Protein AF-R7LVE0-F1 (afdb_monomer)

Radius of gyration: 38.96 Å; Cα contacts (8 Å, |Δi|>4): 17; chains: 1; bounding box: 91×30×95 Å

Solvent-accessible surface area (backbone atoms only — not comparable to full-atom values): 6108 Å² total; per-residue (Å²): 136,85,80,79,79,76,81,78,78,56,62,70,58,52,52,52,52,52,53,52,48,65,63,52,50,57,60,53,53,52,54,55,54,51,54,57,54,53,54,53,54,52,55,56,50,55,55,48,53,58,49,52,52,50,52,53,51,52,48,54,51,48,54,51,50,52,52,48,57,56,45,66,71,35,68,69,51,48,51,47,48,35,36,74,77,65,66,48,63,59,100,90,53,84,79,80,83,82,82,85,127

Mean predicted aligned error: 14.74 Å

Sequence (101 aa):
MGLKKKKRLDWAVIGRTLLILLVVLPPVALLGTALQRGYWIYQLRQERIRTENKVQQLKAENDALAQEKENLGDIKYIEKVARDEHNMVGKNEIPLFMVKK

Foldseek 3Di:
DDDDPDPDDPVVVVVVVVVVCVVPVVVVVVVVVVVVVVVVVVVVVVVVVVVVVVVVVVVVVVVVVVVVVVLVVDPVSVVVCCCPVVQDDDPPDDGDDDDDD

Secondary structure (DSSP, 8-state):
----------HHHHHHHHHHHHHHHHHHHHHHHHHHHHHHHHHHHHHHHHHHHHHHHHHHHHHHHHHHHHHTT-HHHHHHHHHHTT----TTS--------

pLDDT: mean 78.41, std 11.33, range [39.81, 91.81]

Structure (mmCIF, N/CA/C/O backbone):
data_AF-R7LVE0-F1
#
_entry.id   AF-R7LVE0-F1
#
loop_
_atom_site.group_PDB
_atom_site.id
_atom_site.type_symbol
_atom_site.label_ato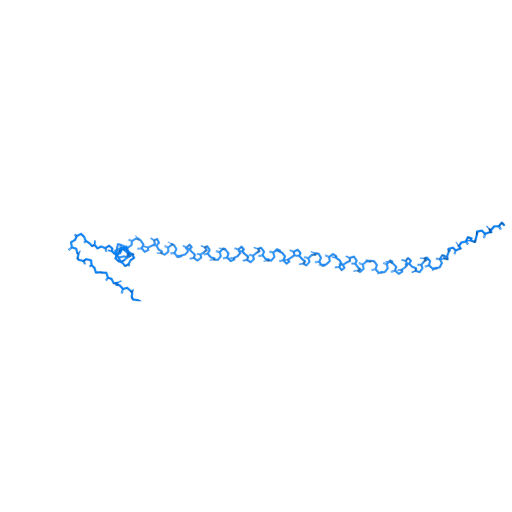m_id
_atom_site.label_alt_id
_atom_site.label_comp_id
_atom_site.label_asym_id
_atom_site.label_entity_id
_atom_site.label_seq_id
_atom_site.pdbx_PDB_ins_code
_atom_site.Cartn_x
_atom_site.Cartn_y
_atom_site.Cartn_z
_atom_site.occupancy
_atom_site.B_iso_or_equiv
_atom_site.auth_seq_id
_atom_site.auth_comp_id
_atom_site.auth_asym_id
_atom_site.auth_atom_id
_atom_site.pdbx_PDB_model_num
ATOM 1 N N . MET A 1 1 ? 66.760 -7.818 -45.014 1.00 39.81 1 MET A N 1
ATOM 2 C CA . MET A 1 1 ? 65.992 -6.553 -45.073 1.00 39.81 1 MET A CA 1
ATOM 3 C C . MET A 1 1 ? 64.521 -6.911 -45.294 1.00 39.81 1 MET A C 1
ATOM 5 O O . MET A 1 1 ? 64.143 -7.271 -46.399 1.00 39.81 1 MET A O 1
ATOM 9 N N . GLY A 1 2 ? 63.725 -7.001 -44.223 1.00 43.97 2 GLY A N 1
ATOM 10 C CA . GLY A 1 2 ? 62.361 -7.546 -44.280 1.00 43.97 2 GLY A CA 1
ATOM 11 C C . GLY A 1 2 ? 61.349 -6.512 -44.771 1.00 43.97 2 GLY A C 1
ATOM 12 O O . GLY A 1 2 ? 61.026 -5.572 -44.047 1.00 43.97 2 GLY A O 1
ATOM 13 N N . LEU A 1 3 ? 60.846 -6.681 -45.995 1.00 54.06 3 LEU A N 1
ATOM 14 C CA . LEU A 1 3 ? 59.808 -5.825 -46.571 1.00 54.06 3 LEU A CA 1
ATOM 15 C C . LEU A 1 3 ? 58.478 -6.049 -45.834 1.00 54.06 3 LEU A C 1
ATOM 17 O O . LEU A 1 3 ? 57.832 -7.089 -45.972 1.00 54.06 3 LEU A O 1
ATOM 21 N N . LYS A 1 4 ? 58.068 -5.056 -45.038 1.00 54.91 4 LYS A N 1
ATOM 22 C CA . LYS A 1 4 ? 56.764 -5.015 -44.364 1.00 54.91 4 LYS A CA 1
ATOM 23 C C . LYS A 1 4 ? 55.652 -4.997 -45.419 1.00 54.91 4 LYS A C 1
ATOM 25 O O . LYS A 1 4 ? 55.439 -3.986 -46.085 1.00 54.91 4 LYS A O 1
ATOM 30 N N . LYS A 1 5 ? 54.924 -6.109 -45.568 1.00 55.66 5 LYS A N 1
ATOM 31 C CA . LYS A 1 5 ? 53.730 -6.181 -46.421 1.00 55.66 5 LYS A CA 1
ATOM 32 C C . LYS A 1 5 ? 52.638 -5.283 -45.833 1.00 55.66 5 LYS A C 1
ATOM 34 O O . LYS A 1 5 ? 52.045 -5.600 -44.804 1.00 55.66 5 LYS A O 1
ATOM 39 N N . LYS A 1 6 ? 52.382 -4.148 -46.484 1.00 59.88 6 LYS A N 1
ATOM 40 C CA . LYS A 1 6 ? 51.268 -3.245 -46.170 1.00 59.88 6 LYS A CA 1
ATOM 41 C C . LYS A 1 6 ? 49.965 -3.993 -46.481 1.00 59.88 6 LYS A C 1
ATOM 43 O O . LYS A 1 6 ? 49.700 -4.285 -47.646 1.00 59.88 6 LYS A O 1
ATOM 48 N N . LYS A 1 7 ? 49.180 -4.349 -45.456 1.00 63.28 7 LYS A N 1
ATOM 49 C CA . LYS A 1 7 ? 47.843 -4.937 -45.642 1.00 63.28 7 LYS A CA 1
ATOM 50 C C . LYS A 1 7 ? 46.991 -3.913 -46.392 1.00 63.28 7 LYS A C 1
ATOM 52 O O . LYS A 1 7 ? 46.699 -2.847 -45.854 1.00 63.28 7 LYS A O 1
ATOM 57 N N . ARG A 1 8 ? 46.670 -4.196 -47.657 1.00 68.88 8 ARG A N 1
ATOM 58 C CA . ARG A 1 8 ? 45.737 -3.376 -48.431 1.00 68.88 8 ARG A CA 1
ATOM 59 C C . ARG A 1 8 ? 44.361 -3.605 -47.823 1.00 68.88 8 ARG A C 1
ATOM 61 O O . ARG A 1 8 ? 43.927 -4.739 -47.679 1.00 68.88 8 ARG A O 1
ATOM 68 N N . LEU A 1 9 ? 43.768 -2.526 -47.339 1.00 69.75 9 LEU A N 1
ATOM 69 C CA . LEU A 1 9 ? 42.466 -2.542 -46.702 1.00 69.75 9 LEU A CA 1
ATOM 70 C C . LEU A 1 9 ? 41.419 -2.607 -47.818 1.00 69.75 9 LEU A C 1
ATOM 72 O O . LEU A 1 9 ? 41.355 -1.703 -48.655 1.00 69.75 9 LEU A O 1
ATOM 76 N N . ASP A 1 10 ? 40.648 -3.689 -47.864 1.00 82.81 10 ASP A N 1
ATOM 77 C CA . ASP A 1 10 ? 39.672 -3.906 -48.927 1.00 82.81 10 ASP A CA 1
ATOM 78 C C . ASP A 1 10 ? 38.424 -3.061 -48.667 1.00 82.81 10 ASP A C 1
ATOM 80 O O . ASP A 1 10 ? 37.544 -3.425 -47.888 1.00 82.81 10 ASP A O 1
ATOM 84 N N . TRP A 1 11 ? 38.334 -1.919 -49.346 1.00 80.94 11 TRP A N 1
ATOM 85 C CA . TRP A 1 11 ? 37.215 -0.975 -49.241 1.00 80.94 11 TRP A CA 1
ATOM 86 C C . TRP A 1 11 ? 35.845 -1.617 -49.499 1.00 80.94 11 TRP A C 1
ATOM 88 O O . TRP A 1 11 ? 34.854 -1.214 -48.898 1.00 80.94 11 TRP A O 1
ATOM 98 N N . ALA A 1 12 ? 35.792 -2.668 -50.322 1.00 83.56 12 ALA A N 1
ATOM 99 C CA . ALA A 1 12 ? 34.581 -3.452 -50.549 1.00 83.56 12 ALA A CA 1
ATOM 100 C C . ALA A 1 12 ? 34.159 -4.274 -49.315 1.00 83.56 12 ALA A C 1
ATOM 102 O O . ALA A 1 12 ? 32.967 -4.410 -49.040 1.00 83.56 12 ALA A O 1
ATOM 103 N N . VAL A 1 13 ? 35.122 -4.801 -48.551 1.00 84.56 13 VAL A N 1
ATOM 104 C CA . VAL A 1 13 ? 34.859 -5.532 -47.303 1.00 84.56 13 VAL A CA 1
ATOM 105 C C . VAL A 1 13 ? 34.417 -4.557 -46.217 1.00 84.56 13 VAL A C 1
ATOM 107 O O . VAL A 1 13 ? 33.434 -4.828 -45.538 1.00 84.56 13 VAL A O 1
ATOM 110 N N . ILE A 1 14 ? 35.069 -3.393 -46.120 1.00 86.12 14 ILE A N 1
ATOM 111 C CA . ILE A 1 14 ? 34.685 -2.325 -45.184 1.00 86.12 14 ILE A CA 1
ATOM 112 C C . ILE A 1 14 ? 33.272 -1.811 -45.480 1.00 86.12 14 ILE A C 1
ATOM 114 O O . ILE A 1 14 ? 32.470 -1.643 -44.568 1.00 86.12 14 ILE A O 1
ATOM 118 N N . GL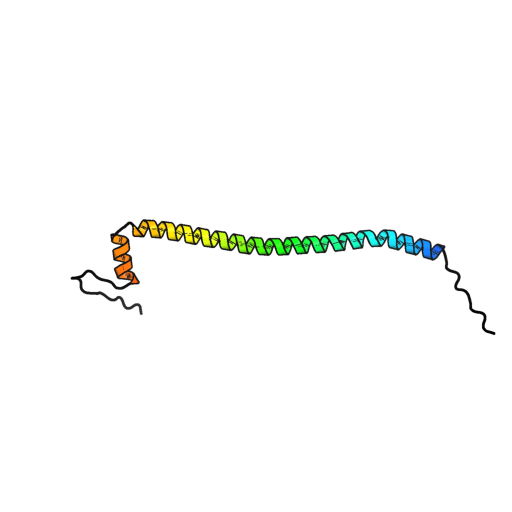Y A 1 15 ? 32.937 -1.586 -46.754 1.00 88.88 15 GLY A N 1
ATOM 119 C CA . GLY A 1 15 ? 31.598 -1.141 -47.143 1.00 88.88 15 GLY A CA 1
ATOM 120 C C . GLY A 1 15 ? 30.516 -2.161 -46.778 1.00 88.88 15 GLY A C 1
ATOM 121 O O . GLY A 1 15 ? 29.465 -1.794 -46.257 1.00 88.88 15 GLY A O 1
ATOM 122 N N . ARG A 1 16 ? 30.791 -3.458 -46.979 1.00 88.75 16 ARG A N 1
ATOM 123 C CA . ARG A 1 16 ? 29.870 -4.541 -46.599 1.00 88.75 16 ARG A CA 1
ATOM 124 C C . ARG A 1 16 ? 29.712 -4.671 -45.085 1.00 88.75 16 ARG A C 1
ATOM 126 O O . ARG A 1 16 ? 28.588 -4.828 -44.618 1.00 88.75 16 ARG A O 1
ATOM 133 N N . THR A 1 17 ? 30.796 -4.584 -44.314 1.00 86.75 17 THR A N 1
ATOM 134 C CA . THR A 1 17 ? 30.708 -4.654 -42.848 1.00 86.75 17 THR A CA 1
ATOM 135 C C . THR A 1 17 ? 29.995 -3.438 -42.264 1.00 86.75 17 THR A C 1
ATOM 137 O O . THR A 1 17 ? 29.183 -3.609 -41.359 1.00 86.75 17 THR A O 1
ATOM 140 N N . LEU A 1 18 ? 30.207 -2.238 -42.815 1.00 90.19 18 LEU A N 1
ATOM 141 C CA . LEU A 1 18 ? 29.471 -1.034 -42.416 1.00 90.19 18 LEU A CA 1
ATOM 142 C C . LEU A 1 18 ? 27.969 -1.144 -42.709 1.00 90.19 18 LEU A C 1
ATOM 144 O O . LEU A 1 18 ? 27.167 -0.766 -41.859 1.00 90.19 18 LEU A O 1
ATOM 148 N N . LEU A 1 19 ? 27.579 -1.704 -43.859 1.00 89.25 19 LEU A N 1
ATOM 149 C CA . LEU A 1 19 ? 26.166 -1.934 -44.188 1.00 89.25 19 LEU A CA 1
ATOM 150 C C . LEU A 1 19 ? 25.499 -2.932 -43.235 1.00 89.25 19 LEU A C 1
ATOM 152 O O . LEU A 1 19 ? 24.396 -2.678 -42.759 1.00 89.25 19 LEU A O 1
ATOM 156 N N . ILE A 1 20 ? 26.171 -4.040 -42.915 1.00 89.12 20 ILE A N 1
ATOM 157 C CA . ILE A 1 20 ? 25.651 -5.025 -41.954 1.00 89.12 20 ILE A CA 1
ATOM 158 C C . ILE A 1 20 ? 25.490 -4.381 -40.574 1.00 89.12 20 ILE A C 1
ATOM 160 O O . ILE A 1 20 ? 24.461 -4.549 -39.924 1.00 89.12 20 ILE A O 1
ATOM 164 N N . LEU A 1 21 ? 26.479 -3.601 -40.139 1.00 88.12 21 LEU A N 1
ATOM 165 C CA . LEU A 1 21 ? 26.461 -2.944 -38.837 1.00 88.12 21 LEU A CA 1
ATOM 166 C C . LEU A 1 21 ? 25.351 -1.879 -38.763 1.00 88.12 21 LEU A C 1
ATOM 168 O O . LEU A 1 21 ? 24.640 -1.817 -37.765 1.00 88.12 21 LEU A O 1
ATOM 172 N N . LEU A 1 22 ? 25.116 -1.126 -39.842 1.00 90.62 22 LEU A N 1
ATOM 173 C CA . LEU A 1 22 ? 24.015 -0.159 -39.947 1.00 90.62 22 LEU A CA 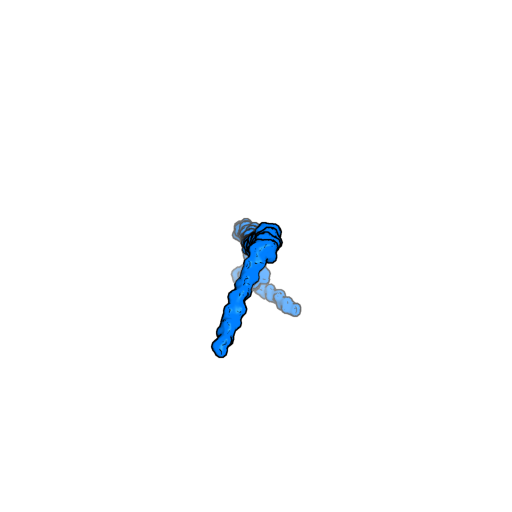1
ATOM 174 C C . LEU A 1 22 ? 22.629 -0.818 -39.840 1.00 90.62 22 LEU A C 1
ATOM 176 O O . LEU A 1 22 ? 21.715 -0.223 -39.279 1.00 90.62 22 LEU A O 1
ATOM 180 N N . VAL A 1 23 ? 22.467 -2.041 -40.351 1.00 90.75 23 VAL A N 1
ATOM 181 C CA . VAL A 1 23 ? 21.185 -2.767 -40.312 1.00 90.75 23 VAL A CA 1
ATOM 182 C C . VAL A 1 23 ? 20.974 -3.497 -38.982 1.00 90.75 23 VAL A C 1
ATOM 184 O O . VAL A 1 23 ? 19.849 -3.566 -38.493 1.00 90.75 23 VAL A O 1
ATOM 187 N N . VAL A 1 24 ? 22.036 -4.031 -38.375 1.00 89.25 24 VAL A N 1
ATOM 188 C CA . VAL A 1 24 ? 21.947 -4.866 -37.162 1.00 89.25 24 VAL A CA 1
ATOM 189 C C . VAL A 1 24 ? 21.915 -4.040 -35.873 1.00 89.25 24 VAL A C 1
ATOM 191 O O . VAL A 1 24 ? 21.259 -4.428 -34.907 1.00 89.25 24 VAL A O 1
ATOM 194 N N . LEU A 1 25 ? 22.593 -2.894 -35.835 1.00 87.69 25 LEU A N 1
ATOM 195 C CA . LEU A 1 25 ? 22.730 -2.089 -34.617 1.00 87.69 25 LEU A CA 1
ATOM 196 C C . LEU A 1 25 ? 21.404 -1.440 -34.144 1.00 87.69 25 LEU A C 1
ATOM 198 O O . LEU A 1 25 ? 21.126 -1.500 -32.942 1.00 87.69 25 LEU A O 1
ATOM 202 N N . PRO A 1 26 ? 20.529 -0.901 -35.021 1.00 87.38 26 PRO A N 1
ATOM 203 C CA . PRO A 1 26 ? 19.248 -0.324 -34.601 1.00 87.38 26 PRO A CA 1
ATOM 204 C C . PRO A 1 26 ? 18.273 -1.318 -33.933 1.00 87.38 26 PRO A C 1
ATOM 206 O O . PRO A 1 26 ? 17.755 -0.985 -32.864 1.00 87.38 26 PRO A O 1
ATOM 209 N N . PRO A 1 27 ? 18.026 -2.538 -34.466 1.00 84.38 27 PRO A N 1
ATOM 210 C CA . PRO A 1 27 ? 17.162 -3.514 -33.800 1.00 84.38 27 PRO A CA 1
ATOM 211 C C . PRO A 1 27 ? 17.674 -3.918 -32.413 1.00 84.38 27 PRO A C 1
ATOM 213 O O . PRO A 1 27 ? 16.885 -4.047 -31.477 1.00 84.38 27 PRO A O 1
ATOM 216 N N . VAL A 1 28 ? 18.992 -4.076 -32.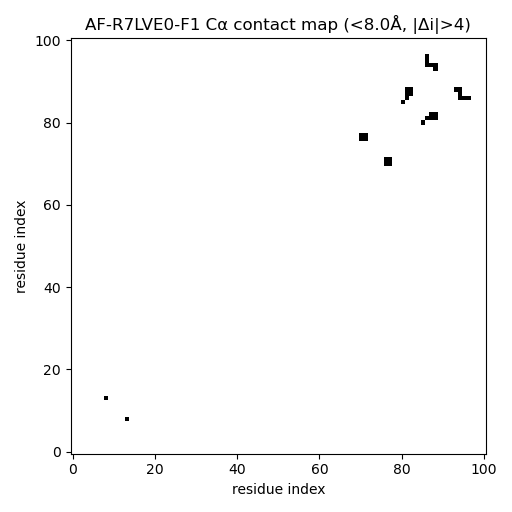253 1.00 86.56 28 VAL A N 1
ATOM 217 C CA . VAL A 1 28 ? 19.604 -4.436 -30.963 1.00 86.56 28 VAL A CA 1
ATOM 218 C C . VAL A 1 28 ? 19.421 -3.316 -29.935 1.00 86.56 28 VAL A C 1
ATOM 220 O O . VAL A 1 28 ? 19.062 -3.586 -28.787 1.00 86.56 28 VAL A O 1
ATOM 223 N N . ALA A 1 29 ? 19.589 -2.055 -30.343 1.00 84.44 29 ALA A N 1
ATOM 224 C CA . ALA A 1 29 ? 19.352 -0.906 -29.471 1.00 84.44 29 ALA A CA 1
ATOM 225 C C . ALA A 1 29 ? 17.874 -0.795 -29.045 1.00 84.44 29 ALA A C 1
ATOM 227 O O . ALA A 1 29 ? 17.577 -0.551 -27.871 1.00 84.44 29 ALA A O 1
ATOM 228 N N . LEU A 1 30 ? 16.936 -1.035 -29.967 1.00 81.88 30 LEU A N 1
ATOM 229 C CA . LEU A 1 30 ? 15.501 -1.025 -29.667 1.00 81.88 30 LEU A CA 1
ATOM 230 C C . LEU A 1 30 ? 15.116 -2.124 -28.667 1.00 81.88 30 LEU A C 1
ATOM 232 O O . LEU A 1 30 ? 14.429 -1.835 -27.685 1.00 81.88 30 LEU A O 1
ATOM 236 N N . LEU A 1 31 ? 15.612 -3.351 -28.854 1.00 80.44 31 LEU A N 1
ATOM 237 C CA . LEU A 1 31 ? 15.367 -4.461 -27.926 1.00 80.44 31 LEU A CA 1
ATOM 238 C C . LEU A 1 31 ? 15.928 -4.180 -26.524 1.00 80.44 31 LEU A C 1
ATOM 240 O O . LEU A 1 31 ? 15.239 -4.423 -25.531 1.00 80.44 31 LEU A O 1
ATOM 244 N N . GLY A 1 32 ? 17.130 -3.601 -26.430 1.00 76.38 32 GLY A N 1
ATOM 245 C CA . GLY A 1 32 ? 17.724 -3.214 -25.147 1.00 76.38 32 GLY A CA 1
ATOM 246 C C . GLY A 1 32 ? 16.865 -2.206 -24.374 1.00 76.38 32 GLY A C 1
ATOM 247 O O . GLY A 1 32 ? 16.595 -2.391 -23.186 1.00 76.38 32 GLY A O 1
ATOM 248 N N . THR A 1 33 ? 16.356 -1.174 -25.054 1.00 75.06 33 THR A N 1
ATOM 249 C CA . THR A 1 33 ? 15.500 -0.160 -24.406 1.00 75.06 33 THR A CA 1
ATOM 250 C C . THR A 1 33 ? 14.124 -0.698 -23.998 1.00 75.06 33 THR A C 1
ATOM 252 O O . THR A 1 33 ? 13.586 -0.282 -22.968 1.00 75.06 33 THR A O 1
ATOM 255 N N . ALA A 1 34 ? 13.557 -1.645 -24.751 1.00 69.81 34 ALA A N 1
ATOM 256 C CA . ALA A 1 34 ? 12.275 -2.270 -24.426 1.00 69.81 34 ALA A CA 1
ATOM 257 C C . ALA A 1 34 ? 12.347 -3.107 -23.136 1.00 69.81 34 ALA A C 1
ATOM 259 O O . ALA A 1 34 ? 11.462 -3.000 -22.282 1.00 69.81 34 ALA A O 1
ATOM 260 N N . LEU A 1 35 ? 13.428 -3.873 -22.951 1.00 68.38 35 LEU A N 1
ATOM 261 C CA . LEU A 1 35 ? 13.654 -4.667 -21.737 1.00 68.38 35 LEU A CA 1
ATOM 262 C C . LEU A 1 35 ? 13.755 -3.783 -20.486 1.00 68.38 35 LEU A C 1
ATOM 264 O O . LEU A 1 35 ? 13.151 -4.082 -19.454 1.00 68.38 35 LEU A O 1
ATOM 268 N N . GLN A 1 36 ? 14.453 -2.651 -20.593 1.00 68.81 36 GLN A N 1
ATOM 269 C CA . GLN A 1 36 ? 14.624 -1.722 -19.477 1.00 68.81 36 GLN A CA 1
ATOM 270 C C . GLN A 1 36 ? 13.304 -1.045 -19.070 1.00 68.81 36 GLN A C 1
ATOM 272 O O . GLN A 1 36 ? 13.029 -0.885 -17.879 1.00 68.81 36 GLN A O 1
ATOM 277 N N . ARG A 1 37 ? 12.438 -0.717 -20.041 1.00 62.78 37 ARG A N 1
ATOM 278 C CA . ARG A 1 37 ? 11.087 -0.192 -19.766 1.00 62.78 37 ARG A CA 1
ATOM 279 C C . ARG A 1 37 ? 10.183 -1.231 -19.096 1.00 62.78 37 ARG A C 1
ATOM 281 O O . ARG A 1 37 ? 9.444 -0.880 -18.178 1.00 62.78 37 ARG A O 1
ATOM 288 N N . GLY A 1 38 ? 10.265 -2.500 -19.504 1.00 67.88 38 GLY A N 1
ATOM 289 C CA . GLY A 1 38 ? 9.507 -3.593 -18.884 1.00 67.88 38 GLY A CA 1
ATOM 290 C C . GLY A 1 38 ? 9.868 -3.807 -17.411 1.00 67.88 38 GLY A C 1
ATOM 291 O O . GLY A 1 38 ? 8.980 -3.942 -16.568 1.00 67.88 38 GLY A O 1
ATOM 292 N N . TYR A 1 39 ? 11.162 -3.751 -17.082 1.00 66.69 39 TYR A N 1
ATOM 293 C CA . TYR A 1 39 ? 11.633 -3.893 -15.702 1.00 66.69 39 TYR A CA 1
ATOM 294 C C . TYR A 1 39 ? 11.156 -2.747 -14.792 1.00 66.69 39 TYR A C 1
ATOM 296 O O . TYR A 1 39 ? 10.734 -2.988 -13.660 1.00 66.69 39 TYR A O 1
ATOM 304 N N . TRP A 1 40 ? 11.139 -1.508 -15.298 1.00 64.69 40 TRP A N 1
ATOM 305 C CA . TRP A 1 40 ? 10.634 -0.349 -14.551 1.00 64.69 40 TRP A CA 1
ATOM 306 C C . TRP A 1 40 ? 9.136 -0.462 -14.218 1.00 64.69 40 TRP A C 1
ATOM 308 O O . TRP A 1 40 ? 8.725 -0.213 -13.085 1.00 64.69 40 TRP A O 1
ATOM 318 N N . ILE A 1 41 ? 8.316 -0.909 -15.176 1.00 68.44 41 ILE A N 1
ATOM 319 C CA . ILE A 1 41 ? 6.871 -1.118 -14.970 1.00 68.44 41 ILE A CA 1
ATOM 320 C C . ILE A 1 41 ? 6.613 -2.232 -13.945 1.00 68.44 41 ILE A C 1
ATOM 322 O O . ILE A 1 41 ? 5.686 -2.128 -13.139 1.00 68.44 41 ILE A O 1
ATOM 326 N N . TYR A 1 42 ? 7.431 -3.287 -13.955 1.00 70.88 42 TYR A N 1
ATOM 327 C CA . TYR A 1 42 ? 7.313 -4.384 -12.998 1.00 70.88 42 TYR A CA 1
ATOM 328 C C . TYR A 1 42 ? 7.580 -3.928 -11.556 1.00 70.88 42 TYR A C 1
ATOM 330 O O . TYR A 1 42 ? 6.791 -4.238 -10.662 1.00 70.88 42 TYR A O 1
ATOM 338 N N . GLN A 1 43 ? 8.636 -3.138 -11.338 1.00 65.75 43 GLN A N 1
ATOM 339 C CA . GLN A 1 43 ? 8.947 -2.590 -10.013 1.00 65.75 43 GLN A CA 1
ATOM 340 C C . GLN A 1 43 ? 7.834 -1.663 -9.508 1.00 65.75 43 GLN A C 1
ATOM 342 O O . GLN A 1 43 ? 7.355 -1.815 -8.384 1.00 65.75 43 GLN A O 1
ATOM 347 N N . LEU A 1 44 ? 7.322 -0.785 -10.375 1.00 66.62 44 LEU A N 1
ATOM 348 C CA . LEU A 1 44 ? 6.236 0.126 -10.012 1.00 66.62 44 LEU A CA 1
ATOM 349 C C . LEU A 1 44 ? 4.937 -0.622 -9.657 1.00 66.62 44 LEU A C 1
ATOM 351 O O . LEU A 1 44 ? 4.186 -0.197 -8.778 1.00 66.62 44 LEU A O 1
ATOM 355 N N . ARG A 1 45 ? 4.671 -1.768 -10.300 1.00 62.72 45 ARG A N 1
ATOM 356 C CA . ARG A 1 45 ? 3.513 -2.618 -9.982 1.00 62.72 45 ARG A CA 1
ATOM 357 C C . ARG A 1 45 ? 3.633 -3.262 -8.598 1.00 62.72 45 ARG A C 1
ATOM 359 O O . ARG A 1 45 ? 2.633 -3.344 -7.890 1.00 62.72 45 ARG A O 1
ATOM 366 N N . GLN A 1 46 ? 4.829 -3.682 -8.194 1.00 65.88 46 GLN A N 1
ATOM 367 C CA . GLN A 1 46 ? 5.049 -4.271 -6.868 1.00 65.88 46 GLN A CA 1
ATOM 368 C C . GLN A 1 46 ? 4.809 -3.255 -5.740 1.00 65.88 46 GLN A C 1
ATOM 370 O O . GLN A 1 46 ? 4.201 -3.583 -4.718 1.00 65.88 46 GLN A O 1
ATOM 375 N N . GLU A 1 47 ? 5.213 -1.999 -5.936 1.00 63.44 47 GLU A N 1
ATOM 376 C CA . GLU A 1 47 ? 4.969 -0.922 -4.966 1.00 63.44 47 GLU A CA 1
ATOM 377 C C . GLU A 1 47 ? 3.483 -0.546 -4.863 1.00 63.44 47 GLU A C 1
ATOM 379 O O . GLU A 1 47 ? 2.969 -0.319 -3.761 1.00 63.44 47 GLU A O 1
ATOM 384 N N . ARG A 1 48 ? 2.768 -0.552 -5.997 1.00 62.22 48 ARG A N 1
ATOM 385 C CA . ARG A 1 48 ? 1.314 -0.326 -6.053 1.00 62.22 48 ARG A CA 1
ATOM 386 C C . ARG A 1 48 ? 0.550 -1.380 -5.255 1.00 62.22 48 ARG A C 1
ATOM 388 O O . ARG A 1 48 ? -0.236 -1.006 -4.395 1.00 62.22 48 ARG A O 1
ATOM 395 N N . ILE A 1 49 ? 0.852 -2.667 -5.452 1.00 68.25 49 ILE A N 1
ATOM 396 C CA . ILE A 1 49 ? 0.167 -3.770 -4.752 1.00 68.25 49 ILE A CA 1
ATOM 397 C C . ILE A 1 49 ? 0.355 -3.666 -3.233 1.00 68.25 49 ILE A C 1
ATOM 399 O O . ILE A 1 49 ? -0.599 -3.815 -2.472 1.00 68.25 49 ILE A O 1
ATOM 403 N N . ARG A 1 50 ? 1.571 -3.358 -2.763 1.00 65.88 50 ARG A N 1
ATOM 404 C CA . ARG A 1 50 ? 1.820 -3.175 -1.321 1.00 65.88 50 ARG A CA 1
ATOM 405 C C . ARG A 1 50 ? 1.048 -1.993 -0.743 1.00 65.88 50 ARG A C 1
ATOM 407 O O . ARG A 1 50 ? 0.592 -2.067 0.394 1.00 65.88 50 ARG A O 1
ATOM 414 N N . THR A 1 51 ? 0.923 -0.913 -1.506 1.00 70.62 51 THR A N 1
ATOM 415 C CA . THR A 1 51 ? 0.207 0.290 -1.069 1.00 70.62 51 THR A CA 1
ATOM 416 C C . THR A 1 51 ? -1.301 0.062 -1.066 1.00 70.62 51 THR A C 1
ATOM 418 O O . THR A 1 51 ? -1.959 0.397 -0.089 1.00 70.62 51 THR A O 1
ATOM 421 N N . GLU A 1 52 ? -1.842 -0.575 -2.103 1.00 74.31 52 GLU A N 1
ATOM 422 C CA . GLU A 1 52 ? -3.264 -0.918 -2.194 1.00 74.31 52 GLU A CA 1
ATOM 423 C C . GLU A 1 52 ? -3.688 -1.879 -1.084 1.00 74.31 52 GLU A C 1
ATOM 425 O O . GLU A 1 52 ? -4.696 -1.634 -0.425 1.00 74.31 52 GLU A O 1
ATOM 430 N N . ASN A 1 53 ? -2.882 -2.904 -0.794 1.00 77.31 53 ASN A N 1
ATOM 431 C CA . ASN A 1 53 ? -3.166 -3.826 0.305 1.00 77.31 53 ASN A CA 1
ATOM 432 C C . ASN A 1 53 ? -3.183 -3.110 1.661 1.00 77.31 53 ASN A C 1
ATOM 434 O O . ASN A 1 53 ? -4.073 -3.356 2.469 1.00 77.31 53 ASN A O 1
ATOM 438 N N . LYS A 1 54 ? -2.244 -2.184 1.900 1.00 78.50 54 LYS A N 1
ATOM 439 C CA . LYS A 1 54 ? -2.240 -1.369 3.124 1.00 78.50 54 LYS A CA 1
ATOM 440 C C . LYS A 1 54 ? -3.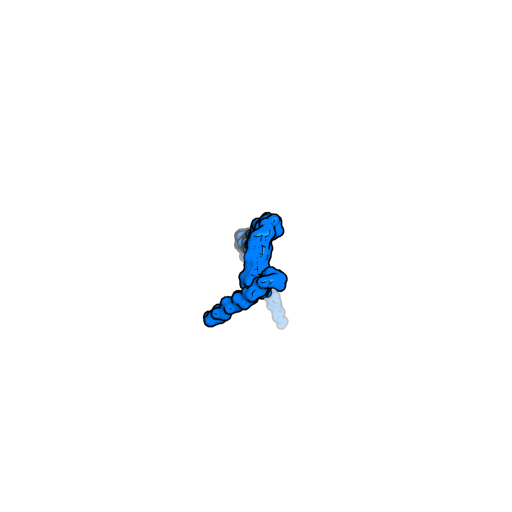462 -0.464 3.213 1.00 78.50 54 LYS A C 1
ATOM 442 O O . LYS A 1 54 ? -4.047 -0.349 4.279 1.00 78.50 54 LYS A O 1
ATOM 447 N N . VAL A 1 55 ? -3.865 0.162 2.108 1.00 83.62 55 VAL A N 1
ATOM 448 C CA . VAL A 1 55 ? -5.067 1.006 2.076 1.00 83.62 55 VAL A CA 1
ATOM 449 C C . VAL A 1 55 ? -6.318 0.178 2.363 1.00 83.62 55 VAL A C 1
ATOM 451 O O . VAL A 1 55 ? -7.168 0.621 3.129 1.00 83.62 55 VAL A O 1
ATOM 454 N N . GLN A 1 56 ? -6.428 -1.027 1.799 1.00 87.69 56 GLN A N 1
ATOM 455 C CA . GLN A 1 56 ? -7.556 -1.919 2.072 1.00 87.69 56 GLN A CA 1
ATOM 456 C C . GLN A 1 56 ? -7.582 -2.388 3.531 1.00 87.69 56 GLN A C 1
ATOM 458 O O . GLN A 1 56 ? -8.642 -2.347 4.148 1.00 87.69 56 GLN A O 1
ATOM 463 N N . GLN A 1 57 ? -6.431 -2.768 4.095 1.00 89.38 57 GLN A N 1
ATOM 464 C CA . GLN A 1 57 ? -6.317 -3.134 5.511 1.00 89.38 57 GLN A CA 1
ATOM 465 C C . GLN A 1 57 ? -6.718 -1.975 6.424 1.00 89.38 57 GLN A C 1
ATOM 467 O O . GLN A 1 57 ? -7.601 -2.135 7.257 1.00 89.38 57 GLN A O 1
ATOM 472 N N . LEU A 1 58 ? -6.152 -0.786 6.201 1.00 87.12 58 LEU A N 1
ATOM 473 C CA . LEU A 1 58 ? -6.470 0.403 6.990 1.00 87.12 58 LEU A CA 1
ATOM 474 C C . LEU A 1 58 ? -7.941 0.805 6.866 1.00 87.12 58 LEU A C 1
ATOM 476 O O . LEU A 1 58 ? -8.527 1.282 7.832 1.00 87.12 58 LEU A O 1
ATOM 480 N N . LYS A 1 59 ? -8.556 0.617 5.693 1.00 89.56 59 LYS A N 1
ATOM 481 C CA . LYS A 1 59 ? -9.984 0.886 5.511 1.00 89.56 59 LYS A CA 1
ATOM 482 C C . LYS A 1 59 ? -10.841 -0.094 6.313 1.00 89.56 59 LYS A C 1
ATOM 484 O O . LYS A 1 59 ? -11.736 0.349 7.018 1.00 89.56 59 LYS A O 1
ATOM 489 N N . ALA A 1 60 ? -10.525 -1.387 6.256 1.00 91.31 60 ALA A N 1
ATOM 490 C CA . ALA A 1 60 ? -11.226 -2.404 7.036 1.00 91.31 60 ALA A CA 1
ATOM 491 C C . ALA A 1 60 ? -11.066 -2.186 8.552 1.00 91.31 60 ALA A C 1
ATOM 493 O O . ALA A 1 60 ? -12.041 -2.292 9.291 1.00 91.31 60 ALA A O 1
ATOM 494 N N . GLU A 1 61 ? -9.862 -1.832 9.012 1.00 90.31 61 GLU A N 1
ATOM 495 C CA . GLU A 1 61 ? -9.610 -1.481 10.415 1.00 90.31 61 GLU A CA 1
ATOM 496 C C . GLU A 1 61 ? -10.392 -0.236 10.838 1.00 90.31 61 GLU A C 1
ATOM 498 O O . GLU A 1 61 ? -10.977 -0.215 11.916 1.00 90.31 61 GLU A O 1
ATOM 503 N N . ASN A 1 62 ? -10.446 0.794 9.991 1.00 90.88 62 ASN A N 1
ATOM 504 C CA . ASN A 1 62 ? -11.192 2.011 10.296 1.00 90.88 62 ASN A CA 1
ATOM 505 C C . ASN A 1 62 ? -12.705 1.756 10.354 1.00 90.88 62 ASN A C 1
ATOM 507 O O . ASN A 1 62 ? -13.366 2.253 11.260 1.00 90.88 62 ASN A O 1
ATOM 511 N N . ASP A 1 63 ? -13.246 0.945 9.441 1.00 91.81 63 ASP A N 1
ATOM 512 C CA . ASP A 1 63 ? -14.660 0.557 9.460 1.00 91.81 63 ASP A CA 1
ATOM 513 C C . ASP A 1 63 ? -14.991 -0.246 10.737 1.00 91.81 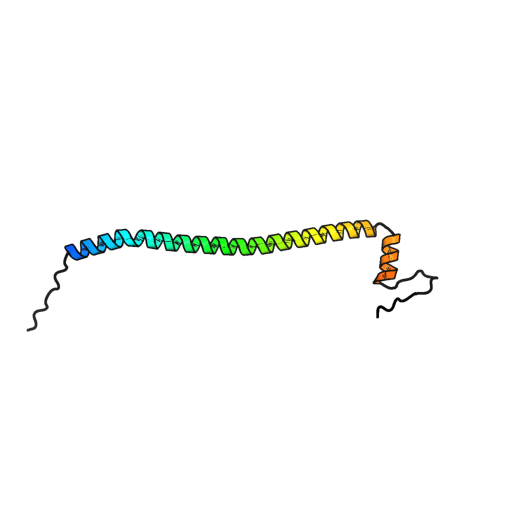63 ASP A C 1
ATOM 515 O O . ASP A 1 63 ? -15.994 0.028 11.398 1.00 91.81 63 ASP A O 1
ATOM 519 N N . ALA A 1 64 ? -14.109 -1.167 11.151 1.00 89.38 64 ALA A N 1
ATOM 520 C CA . ALA A 1 64 ? -14.256 -1.912 12.404 1.00 89.38 64 ALA A CA 1
ATOM 521 C C . ALA A 1 64 ? -14.174 -1.001 13.643 1.00 89.38 64 ALA A C 1
ATOM 523 O O . ALA A 1 64 ? -14.988 -1.120 14.556 1.00 89.38 64 ALA A O 1
ATOM 524 N N . LEU A 1 65 ? -13.231 -0.054 13.668 1.00 89.81 65 LEU A N 1
ATOM 525 C CA . LEU A 1 65 ? -13.094 0.921 14.754 1.00 89.81 65 LEU A CA 1
ATOM 526 C C . LEU A 1 65 ? -14.273 1.896 14.815 1.00 89.81 65 LEU A C 1
ATOM 528 O O . LEU A 1 65 ? -14.673 2.304 15.903 1.00 89.81 65 LEU A O 1
ATOM 532 N N . ALA A 1 66 ? -14.835 2.282 13.670 1.00 88.94 66 ALA A N 1
ATOM 533 C CA . ALA A 1 66 ? -16.022 3.125 13.615 1.00 88.94 66 ALA A CA 1
ATOM 534 C C . ALA A 1 66 ? -17.238 2.399 14.203 1.00 88.94 66 ALA A C 1
ATOM 536 O O . ALA A 1 66 ? -17.964 2.987 15.005 1.00 88.94 66 ALA A O 1
ATOM 537 N N . GLN A 1 67 ? -17.407 1.118 13.866 1.00 88.56 67 GLN A N 1
ATOM 538 C CA . GLN A 1 67 ? -18.448 0.277 14.448 1.00 88.56 67 GLN A CA 1
ATOM 539 C C . GLN A 1 67 ? -18.239 0.087 15.957 1.00 88.56 67 GLN A C 1
ATOM 541 O O . GLN A 1 67 ? -19.182 0.228 16.732 1.00 88.56 67 GLN A O 1
ATOM 546 N N . GLU A 1 68 ? -17.004 -0.157 16.399 1.00 84.56 68 GLU A N 1
ATOM 547 C CA . GLU A 1 68 ? -16.692 -0.274 17.826 1.00 84.56 68 GLU A CA 1
ATOM 548 C C . GLU A 1 68 ? -16.964 1.033 18.575 1.00 84.56 68 GLU A C 1
ATOM 550 O O . GLU A 1 68 ? -17.541 1.028 19.658 1.00 84.56 68 GLU A O 1
ATOM 555 N N . LYS A 1 69 ? -16.632 2.181 17.977 1.00 86.31 69 LYS A N 1
ATOM 556 C CA . LYS A 1 69 ? -16.947 3.495 18.546 1.00 86.31 69 LYS A CA 1
ATOM 557 C C . LYS A 1 69 ? -18.453 3.705 18.722 1.00 86.31 69 LYS A C 1
ATOM 559 O O . LYS A 1 69 ? -18.854 4.318 19.709 1.00 86.31 69 LYS A O 1
ATOM 564 N N . GLU A 1 70 ? -19.271 3.239 17.782 1.00 86.88 70 GLU A N 1
ATOM 565 C CA . GLU A 1 70 ? -20.730 3.276 17.911 1.00 86.88 70 GLU A CA 1
ATOM 566 C C . GLU A 1 70 ? -21.209 2.349 19.037 1.00 86.88 70 GLU A C 1
ATOM 568 O O . GLU A 1 70 ? -21.981 2.778 19.896 1.00 86.88 70 GLU A O 1
ATOM 573 N N . ASN A 1 71 ? -20.673 1.125 19.105 1.00 83.38 71 ASN A N 1
ATOM 574 C CA . ASN A 1 71 ? -20.995 0.156 20.155 1.00 83.38 71 ASN A CA 1
ATOM 575 C C . ASN A 1 71 ? -20.604 0.650 21.557 1.00 83.38 71 ASN A C 1
ATOM 577 O O . ASN A 1 71 ? -21.338 0.429 22.516 1.00 83.38 71 ASN A O 1
ATOM 581 N N . LEU A 1 72 ? -19.487 1.372 21.690 1.00 82.75 72 LEU A N 1
ATOM 582 C CA . LEU A 1 72 ? -19.067 2.007 22.945 1.00 82.75 72 LEU A CA 1
ATOM 583 C C . LEU A 1 72 ? -20.022 3.123 23.409 1.00 82.75 72 LEU A C 1
ATOM 585 O O . LEU A 1 72 ? -19.929 3.571 24.549 1.00 82.75 72 LEU A O 1
ATOM 589 N N . GLY A 1 73 ? -20.949 3.581 22.564 1.00 81.56 73 GLY A N 1
ATOM 590 C CA . GLY A 1 73 ? -22.059 4.437 22.987 1.00 81.56 73 GLY A CA 1
ATOM 591 C C . GLY A 1 73 ? -23.152 3.685 23.758 1.00 81.56 73 GLY A C 1
ATOM 592 O O . GLY A 1 73 ? -23.930 4.315 24.477 1.00 81.56 73 GLY A O 1
ATOM 593 N N . ASP A 1 74 ? -23.213 2.355 23.642 1.00 89.12 74 ASP A N 1
ATOM 594 C CA . ASP A 1 74 ? -24.173 1.508 24.347 1.00 89.12 74 ASP A CA 1
ATOM 595 C C . ASP A 1 74 ? -23.578 0.977 25.661 1.00 89.12 74 ASP A C 1
ATOM 597 O O . ASP A 1 74 ? -22.668 0.146 25.696 1.00 89.12 74 ASP A O 1
ATOM 601 N N . ILE A 1 75 ? -24.155 1.422 26.779 1.00 85.38 75 ILE A N 1
ATOM 602 C CA . ILE A 1 75 ? -23.777 0.991 28.131 1.00 85.38 75 ILE A CA 1
ATOM 603 C C . ILE A 1 75 ? -23.871 -0.535 28.279 1.00 85.38 75 ILE A C 1
ATOM 605 O O . ILE A 1 75 ? -23.031 -1.130 28.956 1.00 85.38 75 ILE A O 1
ATOM 609 N N . LYS A 1 76 ? -24.848 -1.188 27.632 1.00 86.38 76 LYS A N 1
ATOM 610 C CA . LYS A 1 76 ? -25.000 -2.651 27.709 1.00 86.38 76 LYS A CA 1
ATOM 611 C C . LYS A 1 76 ? -23.860 -3.379 27.009 1.00 86.38 76 LYS A C 1
ATOM 613 O O . LYS A 1 76 ? -23.435 -4.437 27.470 1.00 86.38 76 LYS A O 1
ATOM 618 N N . TYR A 1 77 ? -23.367 -2.820 25.908 1.00 87.50 77 TYR A N 1
ATOM 619 C CA . TYR A 1 77 ? -22.220 -3.364 25.197 1.00 87.50 77 TYR A CA 1
ATOM 620 C C . TYR A 1 77 ? -20.945 -3.233 26.036 1.00 87.50 77 TYR A C 1
ATOM 622 O O . TYR A 1 77 ? -20.235 -4.220 26.216 1.00 87.50 77 TYR A O 1
ATOM 630 N N . ILE A 1 78 ? -20.714 -2.062 26.643 1.00 85.94 78 ILE A N 1
ATOM 631 C CA . ILE A 1 78 ? -19.584 -1.842 27.559 1.00 85.94 78 ILE A CA 1
ATOM 632 C C . ILE A 1 78 ? -19.625 -2.828 28.732 1.00 85.94 78 ILE A C 1
ATOM 634 O O . ILE A 1 78 ? -18.607 -3.426 29.073 1.00 85.94 78 ILE A O 1
ATOM 638 N N . GLU A 1 79 ? -20.794 -3.020 29.346 1.00 86.62 79 GLU A N 1
ATOM 639 C CA . GLU A 1 79 ? -20.957 -3.966 30.451 1.00 86.62 79 GLU A CA 1
ATOM 640 C C . GLU A 1 79 ? -20.663 -5.409 30.017 1.00 86.62 79 GLU A C 1
ATOM 642 O O . GLU A 1 79 ? -20.000 -6.153 30.743 1.00 86.62 79 GLU A O 1
ATOM 647 N N . LYS A 1 80 ? -21.110 -5.799 28.820 1.00 87.06 80 LYS A N 1
ATOM 648 C CA . LYS A 1 80 ? -20.806 -7.112 28.252 1.00 87.06 80 LYS A CA 1
ATOM 649 C C . LYS A 1 80 ? -19.302 -7.297 28.030 1.00 87.06 80 LYS A C 1
ATOM 651 O O . LYS A 1 80 ? -18.763 -8.291 28.498 1.00 87.06 80 LYS A O 1
ATOM 656 N N . VAL A 1 81 ? -18.617 -6.345 27.389 1.00 86.62 81 VAL A N 1
ATOM 657 C CA . VAL A 1 81 ? -17.154 -6.398 27.166 1.00 86.62 81 VAL A CA 1
ATOM 658 C C . VAL A 1 81 ? -16.396 -6.445 28.497 1.00 86.62 81 VAL A C 1
ATOM 660 O O . VAL A 1 81 ? -15.477 -7.242 28.675 1.00 86.62 81 VAL A O 1
ATOM 663 N N . ALA A 1 82 ? -16.823 -5.651 29.479 1.00 86.38 82 ALA A N 1
ATOM 664 C CA . ALA A 1 82 ? -16.260 -5.653 30.823 1.00 86.38 82 ALA A CA 1
ATOM 665 C C . ALA A 1 82 ? -16.359 -7.026 31.509 1.00 86.38 82 ALA A C 1
ATOM 667 O O . ALA A 1 82 ? -15.393 -7.472 32.135 1.00 86.38 82 ALA A O 1
ATOM 668 N N . ARG A 1 83 ? -17.505 -7.701 31.386 1.00 86.12 83 ARG A N 1
ATOM 669 C CA . ARG A 1 83 ? -17.719 -9.046 31.936 1.00 86.12 83 ARG A CA 1
ATOM 670 C C . ARG A 1 83 ? -16.952 -10.111 31.142 1.00 86.12 83 ARG A C 1
ATOM 672 O O . ARG A 1 83 ? -16.263 -10.921 31.754 1.00 86.12 83 ARG A O 1
ATOM 679 N N . ASP A 1 84 ? -17.029 -10.083 29.813 1.00 85.25 84 ASP A N 1
ATOM 680 C CA . ASP A 1 84 ? -16.519 -11.143 28.932 1.00 85.25 84 ASP A CA 1
ATOM 681 C C . ASP A 1 84 ? -14.989 -11.100 28.760 1.00 85.25 84 ASP A C 1
ATOM 683 O O . ASP A 1 84 ? -14.332 -12.140 28.830 1.00 85.25 84 ASP A O 1
ATOM 687 N N . GLU A 1 85 ? -14.401 -9.918 28.546 1.00 85.00 85 GLU A N 1
ATOM 688 C CA . GLU A 1 85 ? -12.960 -9.775 28.276 1.00 85.00 85 GLU A CA 1
ATOM 689 C C . GLU A 1 85 ? -12.149 -9.463 29.535 1.00 85.00 85 GLU A C 1
ATOM 691 O O . GLU A 1 85 ? -11.017 -9.926 29.689 1.00 85.00 85 GLU A O 1
ATOM 696 N N . HIS A 1 86 ? -12.732 -8.701 30.462 1.00 85.31 86 HIS A N 1
ATOM 697 C CA . HIS A 1 86 ? -12.033 -8.230 31.658 1.00 85.31 86 HIS A CA 1
ATOM 698 C C . HIS A 1 86 ? -12.471 -8.930 32.953 1.00 85.31 86 HIS A C 1
ATOM 700 O O . HIS A 1 86 ? -11.905 -8.636 34.006 1.00 85.31 86 HIS A O 1
ATOM 706 N N . ASN A 1 87 ? -13.431 -9.867 32.900 1.00 82.56 87 ASN A N 1
ATOM 707 C CA . ASN A 1 87 ? -13.992 -10.564 34.071 1.00 82.56 87 ASN A CA 1
ATOM 708 C C . ASN A 1 87 ? -14.444 -9.603 35.191 1.00 82.56 87 ASN A C 1
ATOM 710 O O . ASN A 1 87 ? -14.376 -9.931 36.379 1.00 82.56 87 ASN A O 1
ATOM 714 N N . MET A 1 88 ? -14.875 -8.393 34.822 1.00 84.69 88 MET A N 1
ATOM 715 C CA . MET A 1 88 ? -15.385 -7.399 35.761 1.00 84.69 88 MET A CA 1
ATOM 716 C C . MET A 1 88 ? -16.842 -7.700 36.100 1.00 84.69 88 MET A C 1
ATOM 718 O O . MET A 1 88 ? -17.611 -8.144 35.252 1.00 84.69 88 MET A O 1
ATOM 722 N N . VAL A 1 89 ? -17.239 -7.419 37.341 1.00 83.94 89 VAL A N 1
ATOM 723 C CA . VAL A 1 89 ? -18.617 -7.590 37.815 1.00 83.94 89 VAL A CA 1
ATOM 724 C C . VAL A 1 89 ? -19.093 -6.372 38.592 1.00 83.94 89 VAL A C 1
ATOM 726 O O . VAL A 1 89 ? -18.289 -5.574 39.081 1.00 83.94 89 VAL A O 1
ATOM 729 N N . GLY A 1 90 ? -20.415 -6.212 38.693 1.00 83.00 90 GLY A N 1
ATOM 730 C CA . GLY A 1 90 ? -21.019 -5.132 39.467 1.00 83.00 90 GLY A CA 1
ATOM 731 C C . GLY A 1 90 ? -20.602 -5.180 40.941 1.00 83.00 90 GLY A C 1
ATOM 732 O O . GLY A 1 90 ? -20.313 -6.244 41.482 1.00 83.00 90 GLY A O 1
ATOM 733 N N . LYS A 1 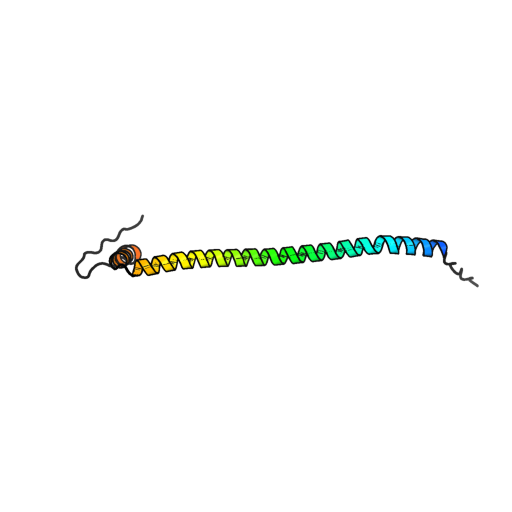91 ? -20.611 -4.024 41.621 1.00 82.25 91 LYS A N 1
ATOM 734 C CA . LYS A 1 91 ? -20.124 -3.871 43.012 1.00 82.25 91 LYS A CA 1
ATOM 735 C C . LYS A 1 91 ? -20.707 -4.867 44.028 1.00 82.25 91 LYS A C 1
ATOM 737 O O . LYS A 1 91 ? -20.067 -5.104 45.044 1.00 82.25 91 LYS A O 1
ATOM 742 N N . ASN A 1 92 ? -21.889 -5.423 43.766 1.00 82.62 92 ASN A N 1
ATOM 743 C CA . ASN A 1 92 ? -22.595 -6.345 44.660 1.00 82.62 92 ASN A CA 1
ATOM 744 C C . ASN A 1 92 ? -22.901 -7.704 43.997 1.00 82.62 92 ASN A C 1
ATOM 746 O O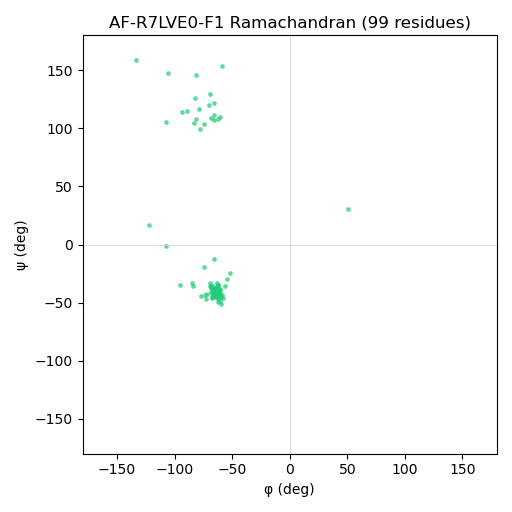 . ASN A 1 92 ? -23.776 -8.426 44.470 1.00 82.62 92 ASN A O 1
ATOM 750 N N . GLU A 1 93 ? -22.233 -8.042 42.890 1.00 79.50 93 GLU A N 1
ATOM 751 C CA . GLU A 1 93 ? -22.438 -9.301 42.166 1.00 79.50 93 GLU A CA 1
ATOM 752 C C . GLU A 1 93 ? -21.283 -10.285 42.395 1.00 79.50 93 GLU A C 1
ATOM 754 O O . GLU A 1 93 ? -20.131 -9.892 42.570 1.00 79.50 93 GLU A O 1
ATOM 759 N N . ILE A 1 94 ? -21.591 -11.584 42.388 1.00 78.44 94 ILE A N 1
ATOM 760 C CA . ILE A 1 94 ? -20.595 -12.650 42.543 1.00 78.44 94 ILE A CA 1
ATOM 761 C C . ILE A 1 94 ? -19.931 -12.905 41.177 1.00 78.44 94 ILE A C 1
ATOM 763 O O . ILE A 1 94 ? -20.650 -13.175 40.212 1.00 78.44 94 ILE A O 1
ATOM 767 N N . PRO A 1 95 ? -18.589 -12.859 41.063 1.00 76.06 95 PRO A N 1
ATOM 768 C CA . PRO A 1 95 ? -17.904 -13.111 39.801 1.00 76.06 95 PRO A CA 1
ATOM 769 C C . PRO A 1 95 ? -18.007 -14.576 39.372 1.00 76.06 95 PRO A C 1
ATOM 771 O O . PRO A 1 95 ? -17.709 -15.490 40.141 1.00 76.06 95 PRO A O 1
ATOM 774 N N . LEU A 1 96 ? -18.411 -14.789 38.117 1.00 72.19 96 LEU A N 1
ATOM 775 C CA . LEU A 1 96 ? -18.457 -16.097 37.468 1.00 72.19 96 LEU A CA 1
ATOM 776 C C . LEU A 1 96 ? -17.331 -16.174 36.435 1.00 72.19 96 LEU A C 1
ATOM 778 O O . LEU A 1 96 ? -17.420 -15.577 35.368 1.00 72.19 96 LEU A O 1
ATOM 782 N N . PHE A 1 97 ? -16.272 -16.917 36.750 1.00 72.44 97 PHE A N 1
ATOM 783 C CA . PHE A 1 97 ? -15.153 -17.128 35.833 1.00 72.44 97 PHE A CA 1
ATOM 784 C C . PHE A 1 97 ? -15.430 -18.352 34.955 1.00 72.44 97 PHE A C 1
ATOM 786 O O . PHE A 1 97 ? -15.493 -19.480 35.451 1.00 72.44 97 PHE A O 1
ATOM 793 N N . MET A 1 98 ? -15.582 -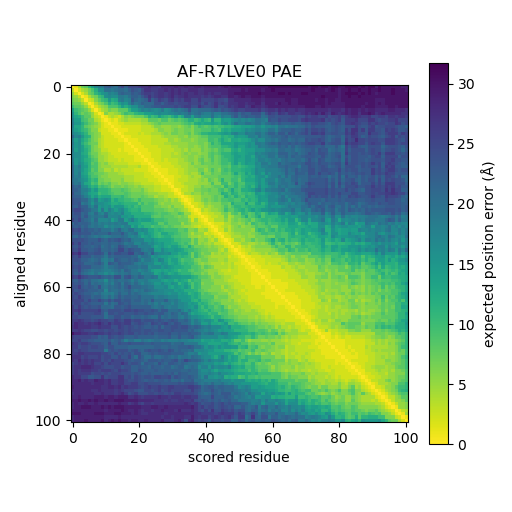18.159 33.644 1.00 68.56 98 MET A N 1
ATOM 794 C CA . MET A 1 98 ? -15.621 -19.281 32.704 1.00 68.56 98 MET A CA 1
ATOM 795 C C . MET A 1 98 ? -14.192 -19.699 32.354 1.00 68.56 98 MET A C 1
ATOM 797 O O . MET A 1 98 ? -13.510 -19.039 31.572 1.00 68.56 98 MET A O 1
ATOM 801 N N . VAL A 1 99 ? -13.728 -20.815 32.919 1.00 69.00 99 VAL A N 1
ATOM 802 C CA . VAL A 1 99 ? -12.445 -21.419 32.534 1.00 69.00 99 VAL A CA 1
ATOM 803 C C . VAL A 1 99 ? -12.629 -22.104 31.178 1.00 69.00 99 VAL A C 1
ATOM 805 O O . VAL A 1 99 ? -13.223 -23.181 31.100 1.00 69.00 99 VAL A O 1
ATOM 808 N N . LYS A 1 100 ? -12.142 -21.484 30.096 1.00 65.25 100 LYS A N 1
ATOM 809 C CA . LYS A 1 100 ? -11.996 -22.177 28.807 1.00 65.25 100 LYS A CA 1
ATOM 810 C C . LYS A 1 100 ? -10.941 -23.276 28.966 1.00 65.25 100 LYS A C 1
ATOM 812 O O . LYS A 1 100 ? -9.819 -22.992 29.375 1.00 65.25 100 LYS A O 1
ATOM 817 N N . LYS A 1 101 ? -11.350 -24.515 28.697 1.00 58.16 101 LYS A N 1
ATOM 818 C CA . LYS A 1 101 ? -10.508 -25.715 28.723 1.00 58.16 101 LYS A CA 1
ATOM 819 C C . LYS A 1 101 ? -9.674 -25.833 27.452 1.00 58.16 101 LYS A C 1
ATOM 821 O O . LYS A 1 101 ? -10.187 -25.407 26.393 1.00 58.16 101 LYS A O 1
#